Protein AF-A0A364XZV7-F1 (afdb_monomer_lite)

pLDDT: mean 81.77, std 20.75, range [35.5, 98.31]

Radius of gyration: 18.36 Å; chains: 1; bounding box: 67×24×45 Å

Organism: NCBI:txid2059302

Sequence (120 aa):
MEPVFENDKSSSVAVSRYLDQENFTSEKEIFEALIDSKSQGTVIGITSSLLGRTMYLTGVVDLVLGDHSIVVLHAYDTNGYILPETKIPLDSIKAVRSFASKFENPYVSKLNEEQNPLLF

Structure (mmCIF, N/CA/C/O backbone):
data_AF-A0A364XZV7-F1
#
_entry.id   AF-A0A364XZV7-F1
#
loop_
_atom_site.group_PDB
_atom_site.id
_atom_site.type_symbol
_atom_site.label_atom_id
_atom_site.label_alt_id
_atom_site.label_comp_id
_atom_site.label_asym_id
_atom_site.label_entity_id
_atom_site.label_seq_id
_atom_site.pdbx_PDB_ins_code
_atom_site.Cartn_x
_atom_site.Cartn_y
_atom_site.Cartn_z
_atom_site.occupancy
_atom_site.B_iso_or_equiv
_atom_site.auth_seq_id
_atom_site.auth_comp_id
_atom_site.auth_asym_id
_atom_site.auth_atom_id
_atom_site.pdbx_PDB_model_num
ATOM 1 N N . MET A 1 1 ? 49.503 0.869 18.106 1.00 42.53 1 MET A N 1
ATOM 2 C CA . MET A 1 1 ? 48.777 1.744 17.166 1.00 42.53 1 MET A CA 1
ATOM 3 C C . MET A 1 1 ? 47.370 1.182 17.109 1.00 42.53 1 MET A C 1
ATOM 5 O O . MET A 1 1 ? 47.164 0.166 16.462 1.00 42.53 1 MET A O 1
ATOM 9 N N . GLU A 1 2 ? 46.475 1.701 17.946 1.00 35.50 2 GLU A N 1
ATOM 10 C CA . GLU A 1 2 ? 45.083 1.235 18.002 1.00 35.50 2 GLU A CA 1
ATOM 11 C C . GLU A 1 2 ? 44.265 1.926 16.903 1.00 35.50 2 GLU A C 1
ATOM 13 O O . GLU A 1 2 ? 44.534 3.097 16.614 1.00 35.50 2 GLU A O 1
ATOM 18 N N . PRO A 1 3 ? 43.302 1.240 16.263 1.00 37.38 3 PRO A N 1
ATOM 19 C CA . PRO A 1 3 ? 42.451 1.871 15.270 1.00 37.38 3 PRO A CA 1
ATOM 20 C C . PRO A 1 3 ? 41.453 2.811 15.956 1.00 37.38 3 PRO A C 1
ATOM 22 O O . PRO A 1 3 ? 40.698 2.419 16.845 1.00 37.38 3 PRO A O 1
ATOM 25 N N . VAL A 1 4 ? 41.452 4.065 15.511 1.00 40.72 4 VAL A N 1
ATOM 26 C CA . VAL A 1 4 ? 40.431 5.056 15.848 1.00 40.72 4 VAL A CA 1
ATOM 27 C C . VAL A 1 4 ? 39.157 4.666 15.104 1.00 40.72 4 VAL A C 1
ATOM 29 O O . VAL A 1 4 ? 39.116 4.718 13.877 1.00 40.72 4 VAL A O 1
ATOM 32 N N . PHE A 1 5 ? 38.123 4.252 15.836 1.00 43.81 5 PHE A N 1
ATOM 33 C CA . PHE A 1 5 ? 36.780 4.111 15.281 1.00 43.81 5 PHE A CA 1
ATOM 34 C C . PHE A 1 5 ? 36.232 5.510 14.982 1.00 43.81 5 PHE A C 1
ATOM 36 O O . PHE A 1 5 ? 35.883 6.262 15.897 1.00 43.81 5 PHE A O 1
ATOM 43 N N . GLU A 1 6 ? 36.189 5.875 13.700 1.00 43.00 6 GLU A N 1
ATOM 44 C CA . GLU A 1 6 ? 35.448 7.047 13.246 1.00 43.00 6 GLU A CA 1
ATOM 45 C C . GLU A 1 6 ? 33.963 6.840 13.542 1.00 43.00 6 GLU A C 1
ATOM 47 O O . GLU A 1 6 ? 33.329 5.870 13.134 1.00 43.00 6 GLU A O 1
ATOM 52 N N . ASN A 1 7 ? 33.446 7.749 14.361 1.00 41.31 7 ASN A N 1
ATOM 53 C CA . ASN A 1 7 ? 32.139 7.663 14.977 1.00 41.31 7 ASN A CA 1
ATOM 54 C C . ASN A 1 7 ? 31.057 7.990 13.935 1.00 41.31 7 ASN A C 1
ATOM 56 O O . ASN A 1 7 ? 30.993 9.105 13.409 1.00 41.31 7 ASN A O 1
ATOM 60 N N . ASP A 1 8 ? 30.217 6.998 13.663 1.00 47.91 8 ASP A N 1
ATOM 61 C CA . ASP A 1 8 ? 29.233 6.905 12.587 1.00 47.91 8 ASP A CA 1
ATOM 62 C C . ASP A 1 8 ? 28.007 7.812 12.846 1.00 47.91 8 ASP A C 1
ATOM 64 O O . ASP A 1 8 ? 26.894 7.372 13.127 1.00 47.91 8 ASP A O 1
ATOM 68 N N . LYS A 1 9 ? 28.211 9.136 12.824 1.00 42.97 9 LYS A N 1
ATOM 69 C CA . LYS A 1 9 ? 27.143 10.134 13.056 1.00 42.97 9 LYS A CA 1
ATOM 70 C C . LYS A 1 9 ? 26.173 10.281 11.878 1.0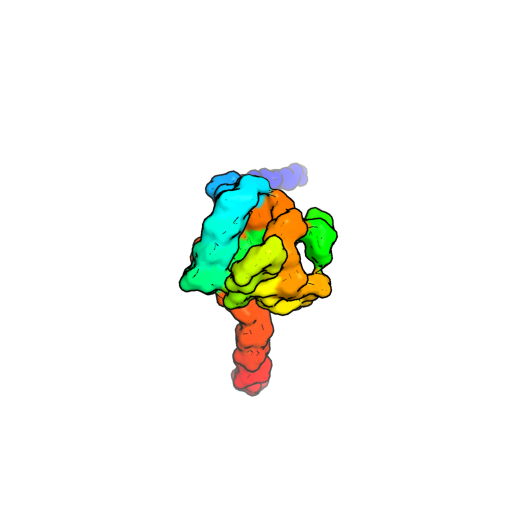0 42.97 9 LYS A C 1
ATOM 72 O O . LYS A 1 9 ? 25.151 10.945 12.019 1.00 42.97 9 LYS A O 1
ATOM 77 N N . SER A 1 10 ? 26.485 9.688 10.725 1.00 47.97 10 SER A N 1
ATOM 78 C CA . SER A 1 10 ? 25.656 9.788 9.519 1.00 47.97 10 SER A CA 1
ATOM 79 C C . SER A 1 10 ? 24.489 8.791 9.538 1.00 47.97 10 SER A C 1
ATOM 81 O O . SER A 1 10 ? 23.381 9.121 9.110 1.00 47.97 10 SER A O 1
ATOM 83 N N . SER A 1 11 ? 24.690 7.595 10.110 1.00 50.78 11 SER A N 1
ATOM 84 C CA . SER A 1 11 ? 23.659 6.548 10.124 1.00 50.78 11 SER A CA 1
ATOM 85 C C . SER A 1 11 ? 22.536 6.830 11.131 1.00 50.78 11 SER A C 1
ATOM 87 O O . SER A 1 11 ? 21.367 6.610 10.820 1.00 50.78 11 SER A O 1
ATOM 89 N N . SER A 1 12 ? 22.842 7.415 12.294 1.00 47.53 12 SER A N 1
ATOM 90 C CA . SER A 1 12 ? 21.834 7.694 13.331 1.00 47.53 12 SER A CA 1
ATOM 91 C C . SER A 1 12 ? 20.829 8.781 12.929 1.00 47.53 12 SER A C 1
ATOM 93 O O . SER A 1 12 ? 19.650 8.686 13.270 1.00 47.53 12 SER A O 1
ATOM 95 N N . VAL A 1 13 ? 21.260 9.777 12.147 1.00 45.59 13 VAL A N 1
ATOM 96 C CA . VAL A 1 13 ? 20.391 10.849 11.630 1.00 45.59 13 VAL A CA 1
ATOM 97 C C . VAL A 1 13 ? 19.490 10.336 10.508 1.00 45.59 13 VAL A C 1
ATOM 99 O O . VAL A 1 13 ? 18.316 10.701 10.447 1.00 45.59 13 VAL A O 1
ATOM 102 N N . ALA A 1 14 ? 20.010 9.463 9.640 1.00 50.75 14 ALA A N 1
ATOM 103 C CA . ALA A 1 14 ? 19.200 8.808 8.619 1.00 50.75 14 ALA A CA 1
ATOM 104 C C . ALA A 1 14 ? 18.120 7.929 9.268 1.00 50.75 14 ALA A C 1
ATOM 106 O O . ALA A 1 14 ? 16.951 8.058 8.920 1.00 50.75 14 ALA A O 1
ATOM 107 N N . VAL A 1 15 ? 18.488 7.118 10.267 1.00 47.53 15 VAL A N 1
ATOM 108 C CA . VAL A 1 15 ? 17.551 6.253 11.005 1.00 47.53 15 VAL A CA 1
ATOM 109 C C . VAL A 1 15 ? 16.488 7.073 11.745 1.00 47.53 15 VAL A C 1
ATOM 111 O O . VAL A 1 15 ? 15.313 6.729 11.670 1.00 47.53 15 VAL A O 1
ATOM 114 N N . SER A 1 16 ? 16.856 8.191 12.382 1.00 47.81 16 SER A N 1
ATOM 115 C CA . SER A 1 16 ? 15.904 9.100 13.045 1.00 47.81 16 SER A CA 1
ATOM 116 C C . SER A 1 16 ? 14.841 9.649 12.086 1.00 47.81 16 SER A C 1
ATOM 118 O O . SER A 1 16 ? 13.663 9.630 12.427 1.00 47.81 16 SER A O 1
ATOM 120 N N . ARG A 1 17 ? 15.211 10.052 10.864 1.00 43.53 17 ARG A N 1
ATOM 121 C CA . ARG A 1 17 ? 14.246 10.573 9.874 1.00 43.53 17 ARG A CA 1
ATOM 122 C C . ARG A 1 17 ? 13.254 9.521 9.364 1.00 43.53 17 ARG A C 1
ATOM 124 O O . ARG A 1 17 ? 12.172 9.884 8.917 1.00 43.53 17 ARG A O 1
ATOM 131 N N . TYR A 1 18 ? 13.598 8.233 9.434 1.00 48.41 18 TYR A N 1
ATOM 132 C CA . TYR A 1 18 ? 12.678 7.132 9.112 1.00 48.41 18 TYR A CA 1
ATOM 133 C C . TYR A 1 18 ? 11.753 6.753 10.277 1.00 48.41 18 TYR A C 1
ATOM 135 O O . TYR A 1 18 ? 10.760 6.054 10.058 1.00 48.41 18 TYR A O 1
ATOM 143 N N . LEU A 1 19 ? 12.080 7.166 11.505 1.00 49.06 19 LEU A N 1
ATOM 144 C CA . LEU A 1 19 ? 11.252 6.933 12.692 1.00 49.06 19 LEU A CA 1
ATOM 145 C C . LEU A 1 19 ? 10.134 7.977 12.833 1.00 49.06 19 LEU A C 1
ATOM 147 O O . LEU A 1 19 ? 9.099 7.649 13.402 1.00 49.06 19 LEU A O 1
ATOM 151 N N . ASP A 1 20 ? 10.305 9.165 12.245 1.00 49.91 20 ASP A N 1
ATOM 152 C CA . ASP A 1 20 ? 9.276 10.218 12.190 1.00 49.91 20 ASP A CA 1
ATOM 153 C C . ASP A 1 20 ? 8.224 9.989 11.084 1.00 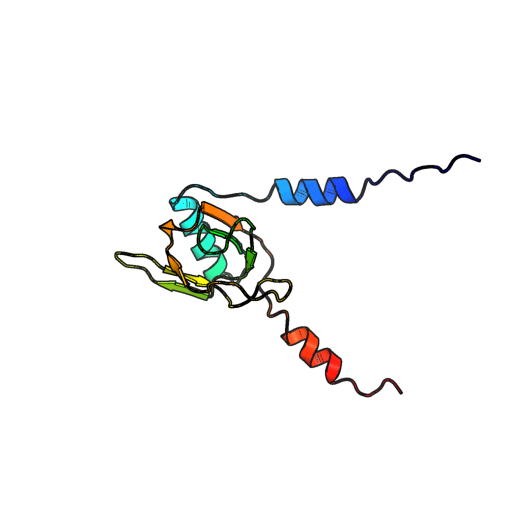49.91 20 ASP A C 1
ATOM 155 O O . ASP A 1 20 ? 7.287 10.771 10.940 1.00 49.91 20 ASP A O 1
ATOM 159 N N . GLN A 1 21 ? 8.364 8.932 10.276 1.00 59.72 21 GLN A N 1
ATOM 160 C CA . GLN A 1 21 ? 7.365 8.575 9.268 1.00 59.72 21 GLN A CA 1
ATOM 161 C C . GLN A 1 21 ? 6.224 7.788 9.911 1.00 59.72 21 GLN A C 1
ATOM 163 O O . GLN A 1 21 ? 6.436 6.698 10.453 1.00 59.72 21 GLN A O 1
ATOM 168 N N . GLU A 1 22 ? 5.017 8.348 9.825 1.00 67.81 22 GLU A N 1
ATOM 169 C CA . GLU A 1 22 ? 3.813 7.802 10.443 1.00 67.81 22 GLU A CA 1
ATOM 170 C C . GLU A 1 22 ? 3.559 6.360 9.976 1.00 67.81 22 GLU A C 1
ATOM 172 O O . GLU A 1 22 ? 3.470 6.052 8.784 1.00 67.81 22 GLU A O 1
ATOM 177 N N . ASN A 1 23 ? 3.513 5.452 10.952 1.00 83.44 23 ASN A N 1
ATOM 178 C CA . ASN A 1 23 ? 3.159 4.057 10.753 1.00 83.44 23 ASN A CA 1
ATOM 179 C C . ASN A 1 23 ? 1.709 3.875 11.198 1.00 83.44 23 ASN A C 1
ATOM 181 O O . ASN A 1 23 ? 1.421 3.852 12.394 1.00 83.44 23 ASN A O 1
ATOM 185 N N . PHE A 1 24 ? 0.813 3.753 10.231 1.00 90.75 24 PHE A N 1
ATOM 186 C CA . PHE A 1 24 ? -0.622 3.687 10.451 1.00 90.75 24 PHE A CA 1
ATOM 187 C C . PHE A 1 24 ? -1.061 2.245 10.669 1.00 90.75 24 PHE A C 1
ATOM 189 O O . PHE A 1 24 ? -0.662 1.342 9.930 1.00 90.75 24 PHE A O 1
ATOM 196 N N . THR A 1 25 ? -1.886 2.027 11.691 1.00 91.38 25 THR A N 1
ATOM 197 C CA . THR A 1 25 ? -2.378 0.687 12.065 1.00 91.38 25 THR A CA 1
ATOM 198 C C . THR A 1 25 ? -3.888 0.633 12.263 1.00 91.38 25 THR A C 1
ATOM 200 O O . THR A 1 25 ? -4.445 -0.460 12.334 1.00 91.38 25 THR A O 1
ATOM 203 N N . SER A 1 26 ? -4.571 1.780 12.327 1.00 94.31 26 SER A N 1
ATOM 204 C CA . SER A 1 26 ? -6.031 1.804 12.326 1.00 94.31 26 SER A CA 1
ATOM 205 C C . SER A 1 26 ? -6.572 1.674 10.900 1.00 94.31 26 SER A C 1
ATOM 207 O O . SER A 1 26 ? -5.979 2.191 9.956 1.00 94.31 26 SER A O 1
ATOM 209 N N . GLU A 1 27 ? -7.720 1.014 10.732 1.00 92.38 27 GLU A N 1
ATOM 210 C CA . GLU A 1 27 ? -8.337 0.811 9.409 1.00 92.38 27 GLU A CA 1
ATOM 211 C C . GLU A 1 27 ? -8.582 2.129 8.667 1.00 92.38 27 GLU A C 1
ATOM 213 O O . GLU A 1 27 ? -8.336 2.224 7.466 1.00 92.38 27 GLU A O 1
ATOM 218 N N . LYS A 1 28 ? -9.026 3.162 9.395 1.00 94.12 28 LYS A N 1
ATOM 219 C CA . LYS A 1 28 ? -9.282 4.490 8.834 1.00 94.12 28 LYS A CA 1
ATOM 220 C C . LYS A 1 28 ? -8.000 5.126 8.295 1.00 94.12 28 LYS A C 1
ATOM 222 O O . LYS A 1 28 ? -7.985 5.556 7.148 1.00 94.12 28 LYS A O 1
ATOM 227 N N . GLU A 1 29 ? -6.939 5.164 9.097 1.00 95.44 29 GLU A N 1
ATOM 228 C CA . GLU A 1 29 ? -5.666 5.761 8.678 1.00 95.44 29 GLU A CA 1
ATOM 229 C C . GLU A 1 29 ? -5.012 4.951 7.554 1.00 95.44 29 GLU A C 1
ATOM 231 O O . GLU A 1 29 ? -4.450 5.525 6.625 1.00 95.44 29 GLU A O 1
ATOM 236 N N . ILE A 1 30 ? -5.122 3.617 7.598 1.00 96.94 30 ILE A N 1
ATOM 237 C CA . ILE A 1 30 ? -4.666 2.742 6.514 1.00 96.94 30 ILE A CA 1
ATOM 238 C C . ILE A 1 30 ? -5.376 3.118 5.213 1.00 96.94 30 ILE A C 1
ATOM 240 O O . ILE A 1 30 ? -4.729 3.304 4.184 1.00 96.94 30 ILE A O 1
ATOM 244 N N . PHE A 1 31 ? -6.700 3.250 5.257 1.00 96.06 31 PHE A N 1
ATOM 245 C CA . PHE A 1 31 ? -7.498 3.602 4.092 1.00 96.06 31 PHE A CA 1
ATOM 246 C C . PHE A 1 31 ? -7.155 4.993 3.541 1.00 96.06 31 PHE A C 1
ATOM 248 O O . PHE A 1 31 ? -6.963 5.138 2.334 1.00 96.06 31 PHE A O 1
ATOM 255 N N . GLU A 1 32 ? -7.023 5.995 4.413 1.00 96.50 32 GLU A N 1
ATOM 256 C CA . GLU A 1 32 ? -6.623 7.359 4.041 1.00 96.50 32 GLU A CA 1
ATOM 257 C C . GLU A 1 32 ? -5.233 7.371 3.382 1.00 96.50 32 GLU A C 1
ATOM 259 O O . GLU A 1 32 ? -5.080 7.884 2.273 1.00 96.50 32 GLU A O 1
ATOM 264 N N . ALA A 1 33 ? -4.247 6.696 3.980 1.00 97.00 33 ALA A N 1
ATOM 265 C CA . ALA A 1 33 ? -2.897 6.586 3.430 1.00 97.00 33 ALA A CA 1
ATOM 266 C C . ALA A 1 33 ? -2.859 5.890 2.055 1.00 97.00 33 ALA A C 1
ATOM 268 O O . ALA A 1 33 ? -2.099 6.290 1.169 1.00 97.00 33 ALA A O 1
ATOM 269 N N . LEU A 1 34 ? -3.687 4.862 1.847 1.00 97.50 34 LEU A N 1
ATOM 270 C CA . LEU A 1 34 ? -3.801 4.170 0.559 1.00 97.50 34 LEU A CA 1
ATOM 271 C C . LEU A 1 34 ? -4.412 5.069 -0.524 1.00 97.50 34 LEU A C 1
ATOM 273 O O . LEU A 1 34 ? -3.934 5.066 -1.662 1.00 97.50 34 LEU A O 1
ATOM 277 N N . ILE A 1 35 ? -5.448 5.843 -0.183 1.00 97.38 35 ILE A N 1
ATOM 278 C CA . ILE A 1 35 ? -6.050 6.828 -1.092 1.00 97.38 35 ILE A CA 1
ATOM 279 C C . ILE A 1 35 ? -5.025 7.891 -1.473 1.00 97.38 35 ILE A C 1
ATOM 281 O O . ILE A 1 35 ? -4.874 8.187 -2.661 1.00 97.38 35 ILE A O 1
ATOM 285 N N . ASP A 1 36 ? -4.307 8.432 -0.492 1.00 96.88 36 ASP A N 1
ATOM 286 C CA . ASP A 1 36 ? -3.306 9.468 -0.722 1.00 96.88 36 ASP A CA 1
ATOM 287 C C . ASP A 1 36 ? -2.178 8.957 -1.617 1.00 96.88 36 ASP A C 1
ATOM 289 O O . ASP A 1 36 ? -1.842 9.604 -2.612 1.00 96.88 36 ASP A O 1
ATOM 293 N N . SER A 1 37 ? -1.653 7.760 -1.335 1.00 97.31 37 SER A N 1
ATOM 294 C CA . SER A 1 37 ? -0.631 7.123 -2.170 1.00 97.31 37 SER A CA 1
ATOM 295 C C . SER A 1 37 ? -1.107 6.928 -3.608 1.00 97.31 37 SER A C 1
ATOM 297 O O . SER A 1 37 ? -0.389 7.305 -4.536 1.00 97.31 37 SER A O 1
ATOM 299 N N . LYS A 1 38 ? -2.334 6.428 -3.816 1.00 97.75 38 LYS A N 1
ATOM 300 C CA . LYS A 1 38 ? -2.922 6.274 -5.156 1.00 97.75 38 LYS A CA 1
ATOM 301 C C . LYS A 1 38 ? -3.062 7.621 -5.863 1.00 97.75 38 LYS A C 1
ATOM 303 O O . LYS A 1 38 ? -2.633 7.772 -7.004 1.00 97.75 38 LYS A O 1
ATOM 308 N N . SER A 1 39 ? -3.676 8.603 -5.202 1.00 97.62 39 SER A N 1
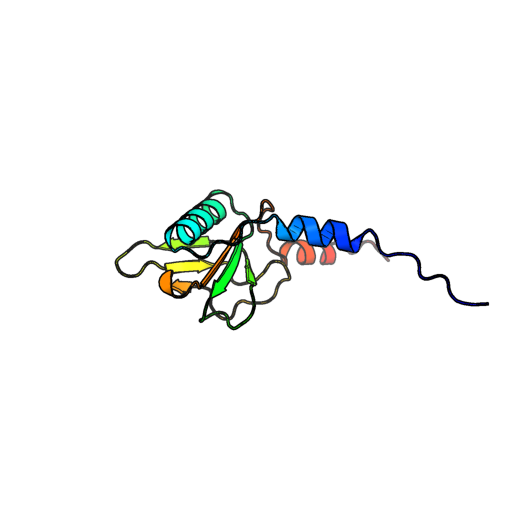ATOM 309 C CA . SER A 1 39 ? -3.967 9.910 -5.798 1.00 97.62 39 SER A CA 1
ATOM 310 C C . SER A 1 39 ? -2.696 10.676 -6.147 1.00 97.62 39 SER A C 1
ATOM 312 O O . SER A 1 39 ? -2.679 11.436 -7.114 1.00 97.62 39 SER A O 1
ATOM 314 N N . GLN A 1 40 ? -1.647 10.518 -5.346 1.00 97.12 40 GLN A N 1
ATOM 315 C CA . GLN A 1 40 ? -0.389 11.220 -5.541 1.00 97.12 40 GLN A CA 1
ATOM 316 C C . GLN A 1 40 ? 0.617 10.396 -6.353 1.00 97.12 40 GLN A C 1
ATOM 318 O O . GLN A 1 40 ? 1.615 10.957 -6.807 1.00 97.12 40 GLN A O 1
ATOM 323 N N . GLY A 1 41 ? 0.395 9.098 -6.559 1.00 96.75 41 GLY A N 1
ATOM 324 C CA . GLY A 1 41 ? 1.376 8.196 -7.164 1.00 96.75 41 GLY A CA 1
ATOM 325 C C . GLY A 1 41 ? 2.663 8.099 -6.338 1.00 96.75 41 GLY A C 1
ATOM 326 O O . GLY A 1 41 ? 3.763 8.135 -6.893 1.00 96.75 41 GLY A O 1
ATOM 327 N N . THR A 1 42 ? 2.546 8.081 -5.008 1.00 97.25 42 THR A N 1
ATOM 328 C CA . THR A 1 42 ? 3.690 8.002 -4.087 1.00 97.25 42 THR A CA 1
ATOM 329 C C . THR A 1 42 ? 3.901 6.594 -3.555 1.00 97.25 42 THR A C 1
ATOM 331 O O . THR A 1 42 ? 3.004 5.751 -3.583 1.00 97.25 42 THR A O 1
ATOM 334 N N . VAL A 1 43 ? 5.116 6.336 -3.074 1.00 97.12 43 VAL A N 1
ATOM 335 C CA . VAL A 1 43 ? 5.477 5.073 -2.433 1.00 97.12 43 VAL A CA 1
ATOM 336 C C . VAL A 1 43 ? 4.688 4.901 -1.134 1.00 97.12 43 VAL A C 1
ATOM 338 O O . VAL A 1 43 ? 4.533 5.831 -0.341 1.00 97.12 43 VAL A O 1
ATOM 341 N N . ILE A 1 44 ? 4.244 3.676 -0.897 1.00 97.19 44 ILE A N 1
ATOM 342 C CA . ILE A 1 44 ? 3.639 3.218 0.341 1.00 97.19 44 ILE A CA 1
ATOM 343 C C . ILE A 1 44 ? 4.336 1.940 0.806 1.00 97.19 44 ILE A C 1
ATOM 345 O O . ILE A 1 44 ? 4.594 1.012 0.037 1.00 97.19 44 ILE A O 1
ATOM 349 N N . GLY A 1 45 ? 4.667 1.901 2.089 1.00 96.75 45 GLY A N 1
ATOM 350 C CA . GLY A 1 45 ? 5.091 0.694 2.775 1.00 96.75 45 GLY A CA 1
ATOM 351 C C . GLY A 1 45 ? 3.864 -0.080 3.215 1.00 96.75 45 GLY A C 1
ATOM 352 O O . GLY A 1 45 ? 3.038 0.476 3.925 1.00 96.75 45 GLY A O 1
ATOM 353 N N . ILE A 1 46 ? 3.731 -1.342 2.816 1.00 96.50 46 ILE A N 1
ATOM 354 C CA . ILE A 1 46 ? 2.580 -2.185 3.159 1.00 96.50 46 ILE A CA 1
ATOM 355 C C . ILE A 1 46 ? 3.054 -3.446 3.861 1.00 96.50 46 ILE A C 1
ATOM 357 O O . ILE A 1 46 ? 3.955 -4.144 3.395 1.00 96.50 46 ILE A O 1
ATOM 361 N N . THR A 1 47 ? 2.401 -3.758 4.979 1.00 95.69 47 THR A N 1
ATOM 362 C CA . THR A 1 47 ? 2.493 -5.058 5.646 1.00 95.69 47 THR A CA 1
ATOM 363 C C . THR A 1 47 ? 1.125 -5.728 5.612 1.00 95.69 47 THR A C 1
ATOM 365 O O . THR A 1 47 ? 0.156 -5.191 6.139 1.00 95.69 47 THR A O 1
ATOM 368 N N . SER A 1 48 ? 1.041 -6.919 5.021 1.00 95.44 48 SER A N 1
ATOM 369 C CA . SER A 1 48 ? -0.187 -7.721 4.940 1.00 95.44 48 SER A CA 1
ATOM 370 C C . SER A 1 48 ? 0.126 -9.182 5.240 1.00 95.44 48 SER A C 1
ATOM 372 O O . SER A 1 48 ? 1.215 -9.666 4.931 1.00 95.44 48 SER A O 1
ATOM 374 N N . SER A 1 49 ? -0.834 -9.905 5.823 1.00 93.06 49 SER A N 1
ATOM 375 C CA . SER A 1 49 ? -0.720 -11.359 6.005 1.00 93.06 49 SER A CA 1
ATOM 376 C C . SER A 1 49 ? -0.513 -12.120 4.691 1.00 93.06 49 SER A C 1
ATOM 378 O O . SER A 1 49 ? 0.074 -13.199 4.729 1.00 93.06 49 SER A O 1
ATOM 380 N N . LEU A 1 50 ? -0.946 -11.560 3.557 1.00 93.44 50 LEU A N 1
ATOM 381 C CA . LEU A 1 50 ? -0.824 -12.173 2.230 1.00 93.44 50 LEU A CA 1
ATOM 382 C C . LEU A 1 50 ? 0.524 -11.900 1.553 1.00 93.44 50 LEU A C 1
ATOM 384 O O . LEU A 1 50 ? 0.944 -12.670 0.698 1.00 93.44 50 LEU A O 1
ATOM 388 N N . LEU A 1 51 ? 1.225 -10.836 1.955 1.00 91.12 51 LEU A N 1
ATOM 389 C CA . LEU A 1 51 ? 2.553 -10.502 1.425 1.00 91.12 51 LEU A CA 1
ATOM 390 C C . LEU A 1 51 ? 3.688 -11.161 2.224 1.00 91.12 51 LEU A C 1
ATOM 392 O O . LEU A 1 51 ? 4.808 -11.271 1.737 1.00 91.12 51 LEU A O 1
ATOM 396 N N . GLY A 1 52 ? 3.407 -11.623 3.445 1.00 87.00 52 GLY A N 1
ATOM 397 C CA . GLY A 1 52 ? 4.370 -12.296 4.314 1.00 87.00 52 GLY A CA 1
ATOM 398 C C . GLY A 1 52 ? 4.679 -11.510 5.588 1.00 87.00 52 GLY A C 1
ATOM 399 O O . GLY A 1 52 ? 3.838 -10.794 6.127 1.00 87.00 52 GLY A O 1
ATOM 400 N N . ARG A 1 53 ? 5.884 -11.706 6.140 1.00 80.81 53 ARG A N 1
ATOM 401 C CA . ARG A 1 53 ? 6.309 -11.081 7.413 1.00 80.81 53 ARG A CA 1
ATOM 402 C C . ARG A 1 53 ? 7.048 -9.754 7.235 1.00 80.81 53 ARG A C 1
ATOM 404 O O . ARG A 1 53 ? 7.357 -9.106 8.230 1.00 80.81 53 ARG A O 1
ATOM 411 N N . THR A 1 54 ? 7.361 -9.379 6.002 1.00 87.62 54 THR A N 1
ATOM 412 C CA . THR A 1 54 ? 8.145 -8.190 5.664 1.00 87.62 54 THR A CA 1
ATOM 413 C C . THR A 1 54 ? 7.254 -7.091 5.104 1.00 87.62 54 THR A C 1
ATOM 415 O O . THR A 1 54 ? 6.203 -7.358 4.522 1.00 87.62 54 THR A O 1
ATOM 418 N N . MET A 1 55 ? 7.696 -5.847 5.273 1.00 93.12 55 MET A N 1
ATOM 419 C CA . MET A 1 55 ? 7.088 -4.695 4.620 1.00 93.12 55 MET A CA 1
ATOM 420 C C . MET A 1 55 ? 7.601 -4.593 3.182 1.00 93.12 55 MET A C 1
ATOM 422 O O . MET A 1 55 ? 8.805 -4.697 2.955 1.00 93.12 55 MET A O 1
ATOM 426 N N . TYR A 1 56 ? 6.697 -4.348 2.237 1.00 95.25 56 TYR A N 1
ATOM 427 C CA . TYR A 1 56 ? 7.034 -4.036 0.847 1.00 95.25 56 TYR A CA 1
ATOM 428 C C . TYR A 1 56 ? 6.850 -2.544 0.593 1.00 95.25 56 TYR A C 1
ATOM 430 O O . TYR A 1 56 ? 5.838 -1.982 1.004 1.00 95.25 56 TYR A O 1
ATOM 438 N N . LEU A 1 57 ? 7.806 -1.915 -0.092 1.00 96.19 57 LEU A N 1
ATOM 439 C CA . LEU A 1 57 ? 7.716 -0.521 -0.530 1.00 96.19 57 LEU A CA 1
ATOM 440 C C . LEU A 1 57 ? 7.247 -0.495 -1.984 1.00 96.19 57 LEU A C 1
ATOM 442 O O . LEU A 1 57 ? 8.024 -0.779 -2.888 1.00 96.19 57 LEU A O 1
ATOM 446 N N . THR A 1 58 ? 5.978 -0.199 -2.226 1.00 97.38 58 THR A N 1
ATOM 447 C CA . THR A 1 58 ? 5.380 -0.240 -3.570 1.00 97.38 58 THR A CA 1
ATOM 448 C C . THR A 1 58 ? 4.483 0.975 -3.802 1.00 97.38 58 THR A C 1
ATOM 450 O O . THR A 1 58 ? 4.477 1.892 -2.991 1.00 97.38 58 THR A O 1
ATOM 453 N N . GLY A 1 59 ? 3.758 1.032 -4.914 1.00 97.31 59 GLY A N 1
ATOM 454 C CA . GLY A 1 59 ? 2.732 2.044 -5.161 1.00 97.31 59 GLY A CA 1
ATOM 455 C C . GLY A 1 59 ? 1.345 1.412 -5.249 1.00 97.31 59 GLY A C 1
ATOM 456 O O . GLY A 1 59 ? 1.205 0.242 -5.620 1.00 97.31 59 GLY A O 1
ATOM 457 N N . VAL A 1 60 ? 0.317 2.201 -4.941 1.00 98.19 60 VAL A N 1
ATOM 458 C CA . VAL A 1 60 ? -1.080 1.798 -5.132 1.00 98.19 60 VAL A CA 1
ATOM 459 C C . VAL A 1 60 ? -1.525 2.151 -6.547 1.00 98.19 60 VAL A C 1
ATOM 461 O O . VAL A 1 60 ? -1.498 3.312 -6.945 1.00 98.19 60 VAL A O 1
ATOM 464 N N . VAL A 1 61 ? -1.962 1.143 -7.296 1.00 98.00 61 VAL A N 1
ATOM 465 C CA . VAL A 1 61 ? -2.514 1.295 -8.647 1.00 98.00 61 VAL A CA 1
ATOM 466 C C . VAL A 1 61 ? -3.994 1.652 -8.569 1.00 98.00 61 VAL A C 1
ATOM 468 O O . VAL A 1 61 ? -4.456 2.572 -9.243 1.00 98.00 61 VAL A O 1
ATOM 471 N N . ASP A 1 62 ? -4.752 0.926 -7.745 1.00 98.06 62 ASP A N 1
ATOM 472 C CA . ASP A 1 62 ? -6.196 1.113 -7.637 1.00 98.06 62 ASP A CA 1
ATOM 473 C C . ASP A 1 62 ? -6.744 0.710 -6.259 1.00 98.06 62 ASP A C 1
ATOM 475 O O . ASP A 1 62 ? -6.129 -0.065 -5.526 1.00 98.06 62 ASP A O 1
ATOM 479 N N . LEU A 1 63 ? -7.925 1.230 -5.924 1.00 97.12 63 LEU A N 1
ATOM 480 C CA . LEU A 1 63 ? -8.740 0.789 -4.793 1.00 97.12 63 LEU A CA 1
ATOM 481 C C . LEU A 1 63 ? -10.143 0.487 -5.315 1.00 97.12 63 LEU A C 1
ATOM 483 O O . LEU A 1 63 ? -10.853 1.394 -5.753 1.00 97.12 63 LEU A O 1
ATOM 487 N N . VAL A 1 64 ? -10.541 -0.779 -5.240 1.00 96.69 64 VAL A N 1
ATOM 488 C CA . VAL A 1 64 ? -11.875 -1.235 -5.632 1.00 96.69 64 VAL A CA 1
ATOM 489 C C . VAL A 1 64 ? -12.736 -1.294 -4.378 1.00 96.69 64 VAL A C 1
ATOM 491 O O . VAL A 1 64 ? -12.513 -2.141 -3.514 1.00 96.69 64 VAL A O 1
ATOM 494 N N . LEU A 1 65 ? -13.698 -0.377 -4.269 1.00 94.38 65 LEU A N 1
ATOM 495 C CA . LEU A 1 65 ? -14.590 -0.272 -3.114 1.00 94.38 65 LEU A CA 1
ATOM 496 C C . LEU A 1 65 ? -15.850 -1.118 -3.323 1.00 94.38 65 LEU A C 1
ATOM 498 O O . LEU A 1 65 ? -16.470 -1.074 -4.385 1.00 94.38 65 LEU A O 1
ATOM 502 N N . GLY A 1 66 ? -16.233 -1.864 -2.293 1.00 90.88 66 GLY A N 1
ATOM 503 C CA . GLY A 1 66 ? -17.418 -2.718 -2.260 1.00 90.88 66 GLY A CA 1
ATOM 504 C C . GLY A 1 66 ? -17.513 -3.444 -0.919 1.00 90.88 66 GLY A C 1
ATOM 505 O O . GLY A 1 66 ? -16.764 -3.117 0.005 1.00 90.88 66 GLY A O 1
ATOM 506 N N . ASP A 1 67 ? -18.381 -4.455 -0.834 1.00 88.69 67 ASP A N 1
ATOM 507 C CA . ASP A 1 67 ? -18.555 -5.277 0.379 1.00 88.69 67 ASP A CA 1
ATOM 508 C C . ASP A 1 67 ? -17.227 -5.880 0.869 1.00 88.69 67 ASP A C 1
ATOM 510 O O . ASP A 1 67 ? -16.980 -5.992 2.067 1.00 88.69 67 ASP A O 1
ATOM 514 N N . HIS A 1 68 ? -16.335 -6.194 -0.074 1.00 90.56 68 HIS A N 1
ATOM 515 C CA . HIS A 1 68 ? -14.950 -6.564 0.183 1.00 90.56 68 HIS A CA 1
ATOM 516 C C . HIS A 1 68 ? -14.035 -5.621 -0.589 1.00 90.56 68 HIS A C 1
ATOM 518 O O . HIS A 1 68 ? -13.790 -5.810 -1.781 1.00 90.56 68 HIS A O 1
ATOM 524 N N . SER A 1 69 ? -13.560 -4.576 0.087 1.00 95.44 69 SER A N 1
ATOM 525 C CA . SER A 1 69 ? -12.662 -3.599 -0.526 1.00 95.44 69 SER A CA 1
ATOM 526 C C . SER A 1 69 ? -11.298 -4.228 -0.828 1.00 95.44 69 SER A C 1
ATOM 528 O O . SER A 1 69 ? -10.691 -4.858 0.040 1.00 95.44 69 SER A O 1
ATOM 530 N N . ILE A 1 70 ? -10.813 -4.050 -2.059 1.00 97.69 70 ILE A N 1
ATOM 531 C CA . ILE A 1 70 ? -9.545 -4.608 -2.550 1.00 97.69 70 ILE A CA 1
ATOM 532 C C . ILE A 1 70 ? -8.579 -3.475 -2.894 1.00 97.69 70 ILE A C 1
ATOM 534 O O . ILE A 1 70 ? -8.935 -2.527 -3.595 1.00 97.69 70 ILE A O 1
ATOM 538 N N . VAL A 1 71 ? -7.332 -3.621 -2.458 1.00 98.06 71 VAL A N 1
ATOM 539 C CA . VAL A 1 71 ? -6.209 -2.758 -2.826 1.00 98.06 71 VAL A CA 1
ATOM 540 C C . VAL A 1 71 ? -5.421 -3.432 -3.942 1.00 98.06 71 VAL A C 1
ATOM 542 O O . VAL A 1 71 ? -5.025 -4.593 -3.819 1.00 98.06 71 VAL A O 1
ATOM 545 N N . VAL A 1 72 ? -5.187 -2.704 -5.033 1.00 98.31 72 VAL A N 1
ATOM 546 C CA . VAL A 1 72 ? -4.368 -3.153 -6.162 1.00 98.31 72 VAL A CA 1
ATOM 547 C C . VAL A 1 72 ? -3.024 -2.434 -6.113 1.00 98.31 72 VAL A C 1
ATOM 549 O O . VAL A 1 72 ? -2.964 -1.209 -6.188 1.00 98.31 72 VAL A O 1
ATOM 552 N N . LEU A 1 73 ? -1.947 -3.200 -5.995 1.00 98.25 73 LEU A N 1
ATOM 553 C CA . LEU A 1 73 ? -0.568 -2.737 -5.891 1.00 98.25 73 LEU A CA 1
ATOM 554 C C . LEU A 1 73 ? 0.166 -2.901 -7.219 1.00 98.25 73 LEU A C 1
ATOM 556 O O . LEU A 1 73 ? -0.214 -3.716 -8.066 1.00 98.25 73 LEU A O 1
ATOM 560 N N . HIS A 1 74 ? 1.260 -2.162 -7.389 1.00 97.62 74 HIS A N 1
ATOM 561 C CA . HIS A 1 74 ? 2.212 -2.481 -8.445 1.00 97.62 74 HIS A CA 1
ATOM 562 C C . HIS A 1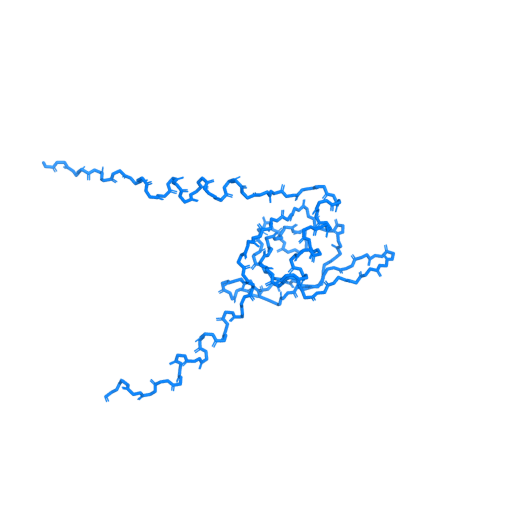 74 ? 2.803 -3.882 -8.230 1.00 97.62 74 HIS A C 1
ATOM 564 O O . HIS A 1 74 ? 2.962 -4.355 -7.107 1.00 97.62 74 HIS A O 1
ATOM 570 N N . ALA A 1 75 ? 3.158 -4.551 -9.330 1.00 96.19 75 ALA A N 1
ATOM 571 C CA . ALA A 1 75 ? 3.669 -5.924 -9.302 1.00 96.19 75 ALA A CA 1
ATOM 572 C C . ALA A 1 75 ? 5.061 -6.069 -8.669 1.00 96.19 75 ALA A C 1
ATOM 574 O O . ALA A 1 75 ? 5.521 -7.186 -8.448 1.00 96.19 75 ALA A O 1
ATOM 575 N N . TYR A 1 76 ? 5.734 -4.954 -8.401 1.00 94.94 76 TYR A N 1
ATOM 576 C CA . TYR A 1 76 ? 7.086 -4.909 -7.875 1.00 94.94 76 TYR A CA 1
ATOM 577 C C . TYR A 1 76 ? 7.233 -3.803 -6.826 1.00 94.94 76 TYR A C 1
ATOM 579 O O . TYR A 1 76 ? 6.437 -2.858 -6.763 1.00 94.94 76 TYR A O 1
ATOM 587 N N . ASP A 1 77 ? 8.253 -3.941 -5.990 1.00 94.81 77 ASP A N 1
ATOM 588 C CA . ASP A 1 77 ? 8.659 -2.943 -5.009 1.00 94.81 77 ASP A CA 1
ATOM 589 C C . ASP A 1 77 ? 9.661 -1.937 -5.617 1.00 94.81 77 ASP A C 1
ATOM 591 O O . ASP A 1 77 ? 10.084 -2.066 -6.769 1.00 94.81 77 ASP A O 1
ATOM 595 N N . THR A 1 78 ? 10.071 -0.931 -4.846 1.00 93.81 78 THR A N 1
ATOM 596 C CA . THR A 1 78 ? 11.042 0.090 -5.278 1.00 93.81 78 THR A CA 1
ATOM 597 C C . THR A 1 78 ? 12.429 -0.467 -5.614 1.00 93.81 78 THR A C 1
ATOM 599 O O . THR A 1 78 ? 13.212 0.211 -6.271 1.00 93.81 78 THR A O 1
ATOM 602 N N . ASN A 1 79 ? 12.754 -1.686 -5.177 1.00 91.19 79 ASN A N 1
ATOM 603 C CA . ASN A 1 79 ? 14.021 -2.359 -5.471 1.00 91.19 79 ASN A CA 1
ATOM 604 C C . ASN A 1 79 ? 13.913 -3.303 -6.684 1.00 91.19 79 ASN A C 1
ATOM 606 O O . ASN A 1 79 ? 14.918 -3.870 -7.118 1.00 91.19 79 ASN A O 1
ATOM 610 N N . GLY A 1 80 ? 12.711 -3.482 -7.239 1.00 91.69 80 GLY A N 1
ATOM 611 C CA . GLY A 1 80 ? 12.440 -4.414 -8.329 1.00 91.69 80 GLY A CA 1
ATOM 612 C C . GLY A 1 80 ? 12.218 -5.859 -7.877 1.00 91.69 80 GLY A C 1
ATOM 613 O O . GLY A 1 80 ? 12.345 -6.768 -8.698 1.00 91.69 80 GLY A O 1
ATOM 614 N N . TYR A 1 81 ? 11.895 -6.102 -6.604 1.00 92.31 81 TYR A N 1
ATOM 615 C CA . TYR A 1 81 ? 11.395 -7.401 -6.157 1.00 92.31 81 TYR A CA 1
ATOM 616 C C . TYR A 1 81 ? 9.925 -7.552 -6.522 1.00 92.31 81 TYR A C 1
ATOM 618 O O . TYR A 1 81 ? 9.125 -6.656 -6.267 1.00 92.31 81 TYR A O 1
ATOM 626 N N . ILE A 1 82 ? 9.562 -8.705 -7.081 1.00 94.00 82 ILE A N 1
ATOM 627 C CA . ILE A 1 82 ? 8.177 -9.023 -7.439 1.00 94.00 82 ILE A CA 1
ATOM 628 C C . ILE A 1 82 ? 7.375 -9.306 -6.165 1.00 94.00 82 ILE A C 1
ATOM 630 O O . ILE A 1 82 ? 7.813 -10.076 -5.305 1.00 94.00 82 ILE A O 1
ATOM 634 N N . LEU A 1 83 ? 6.199 -8.691 -6.050 1.00 94.31 83 LEU A N 1
ATOM 635 C CA . LEU A 1 83 ? 5.287 -8.946 -4.941 1.00 94.31 83 LEU A CA 1
ATOM 636 C C . LEU A 1 83 ? 4.633 -10.328 -5.111 1.00 94.31 83 LEU A C 1
ATOM 638 O O . LEU A 1 83 ? 4.208 -10.657 -6.220 1.00 94.31 83 LEU A O 1
ATOM 642 N N . PRO A 1 84 ? 4.492 -11.121 -4.030 1.00 93.62 84 PRO A N 1
ATOM 643 C CA . PRO A 1 84 ? 3.791 -12.404 -4.087 1.00 93.62 84 PRO A CA 1
ATOM 644 C C . PRO A 1 84 ? 2.337 -12.265 -4.543 1.00 93.62 84 PRO A C 1
ATOM 646 O O . PRO A 1 84 ? 1.836 -13.121 -5.263 1.00 93.62 84 PRO A O 1
ATOM 649 N N . GLU A 1 85 ? 1.686 -11.173 -4.135 1.00 95.69 85 GLU A N 1
ATOM 650 C CA . GLU A 1 85 ? 0.313 -10.843 -4.495 1.00 95.69 85 GLU A CA 1
ATOM 651 C C . GLU A 1 85 ? 0.176 -9.354 -4.798 1.00 95.69 85 GLU A C 1
ATOM 653 O O . GLU A 1 85 ? 0.754 -8.504 -4.123 1.00 95.69 85 GLU A O 1
ATOM 658 N N . THR A 1 86 ? -0.620 -9.034 -5.815 1.00 96.81 86 THR A N 1
ATOM 659 C CA . THR A 1 86 ? -0.845 -7.645 -6.260 1.00 96.81 86 THR A CA 1
ATOM 660 C C . THR A 1 86 ? -2.232 -7.133 -5.924 1.00 96.81 86 THR A C 1
ATOM 662 O O . THR A 1 86 ? -2.468 -5.931 -5.957 1.00 96.81 86 THR A O 1
ATOM 665 N N . LYS A 1 87 ? -3.161 -8.029 -5.592 1.00 97.56 87 LYS A N 1
ATOM 666 C CA . LYS A 1 87 ? -4.525 -7.693 -5.194 1.00 97.56 87 LYS A CA 1
ATOM 667 C C . LYS A 1 87 ? -4.744 -8.248 -3.805 1.00 97.56 87 LYS A C 1
ATOM 669 O O . LYS A 1 87 ? -4.820 -9.461 -3.638 1.00 97.56 87 LYS A O 1
ATOM 674 N N . ILE A 1 88 ? -4.830 -7.366 -2.823 1.00 97.19 88 ILE A N 1
ATOM 675 C CA . ILE A 1 88 ? -4.990 -7.766 -1.429 1.00 97.19 88 ILE A CA 1
ATOM 676 C C . ILE A 1 88 ? -6.265 -7.148 -0.850 1.00 97.19 88 ILE A C 1
ATOM 678 O O . ILE A 1 88 ? -6.540 -5.971 -1.093 1.00 97.19 88 ILE A O 1
ATOM 682 N N . PRO A 1 89 ? -7.067 -7.915 -0.096 1.00 97.12 89 PRO A N 1
ATOM 683 C CA . PRO A 1 89 ? -8.166 -7.369 0.687 1.00 97.12 89 PRO A CA 1
ATOM 684 C C . PRO A 1 89 ? -7.676 -6.311 1.677 1.00 97.12 89 PRO A C 1
ATOM 686 O O . PRO A 1 89 ? -6.611 -6.477 2.281 1.00 97.12 89 PRO A O 1
ATOM 689 N N . LEU A 1 90 ? -8.443 -5.233 1.848 1.00 96.44 90 LEU A N 1
ATOM 690 C CA . LEU A 1 90 ? -8.101 -4.140 2.764 1.00 96.44 90 LEU A CA 1
ATOM 691 C C . LEU A 1 90 ? -7.936 -4.639 4.210 1.00 96.44 90 LEU A C 1
ATOM 693 O O . LEU A 1 90 ? -6.995 -4.243 4.889 1.00 96.44 90 LEU A O 1
ATOM 697 N N . ASP A 1 91 ? -8.786 -5.569 4.643 1.00 95.56 91 ASP A N 1
ATOM 698 C CA . ASP A 1 91 ? -8.758 -6.197 5.973 1.00 95.56 91 ASP A CA 1
ATOM 699 C C . ASP A 1 91 ? -7.526 -7.095 6.212 1.00 95.56 91 ASP A C 1
ATOM 701 O O . ASP A 1 91 ? -7.174 -7.397 7.353 1.00 95.56 91 ASP A O 1
ATOM 705 N N . SER A 1 92 ? -6.821 -7.502 5.151 1.00 96.00 92 SER A N 1
ATOM 706 C CA . SER A 1 92 ? -5.561 -8.247 5.262 1.00 96.00 92 SER A CA 1
ATOM 707 C C . SER A 1 92 ? -4.358 -7.353 5.591 1.00 96.00 92 SER A C 1
ATOM 709 O O . SER A 1 92 ? -3.293 -7.861 5.971 1.00 96.00 92 SER A O 1
ATOM 711 N N . ILE A 1 93 ? -4.498 -6.034 5.416 1.00 96.75 93 ILE A N 1
ATOM 712 C CA . ILE A 1 93 ? -3.438 -5.050 5.628 1.00 96.75 93 ILE A CA 1
ATOM 713 C C . ILE A 1 93 ? -3.344 -4.743 7.119 1.00 96.75 93 ILE A C 1
ATOM 715 O O . ILE A 1 93 ? -4.284 -4.272 7.745 1.00 96.75 93 ILE A O 1
ATOM 719 N N . LYS A 1 94 ? -2.174 -5.013 7.692 1.00 95.94 94 LYS A N 1
ATOM 720 C CA . LYS A 1 94 ? -1.909 -4.856 9.127 1.00 95.94 94 LYS A CA 1
ATOM 721 C C . LYS A 1 94 ? -1.371 -3.478 9.478 1.00 95.94 94 LYS A C 1
ATOM 723 O O . LYS A 1 94 ? -1.585 -2.998 10.585 1.00 95.94 94 LYS A O 1
ATOM 728 N N . ALA A 1 95 ? -0.586 -2.904 8.574 1.00 96.00 95 ALA A N 1
ATOM 729 C CA . ALA A 1 95 ? 0.017 -1.597 8.752 1.00 96.00 95 ALA A CA 1
ATOM 730 C C . ALA A 1 95 ? 0.413 -1.020 7.399 1.00 96.00 95 ALA A C 1
ATOM 732 O O . ALA A 1 95 ? 0.809 -1.769 6.493 1.00 96.00 95 ALA A O 1
ATOM 733 N N . VAL A 1 96 ? 0.373 0.306 7.304 1.00 96.50 96 VAL A N 1
ATOM 734 C CA . VAL A 1 96 ? 0.944 1.037 6.175 1.00 96.50 96 VAL A CA 1
ATOM 735 C C . VAL A 1 96 ? 1.818 2.192 6.639 1.00 96.50 96 VAL A C 1
ATOM 737 O O . VAL A 1 96 ? 1.655 2.718 7.738 1.00 96.50 96 VAL A O 1
ATOM 740 N N . ARG A 1 97 ? 2.752 2.594 5.783 1.00 95.25 97 ARG A N 1
ATOM 741 C CA . ARG A 1 97 ? 3.614 3.755 5.985 1.00 95.25 97 ARG A CA 1
ATOM 742 C C . ARG A 1 97 ? 3.638 4.595 4.721 1.00 95.25 97 ARG A C 1
ATOM 744 O O . ARG A 1 97 ? 4.014 4.093 3.665 1.00 95.25 97 ARG A O 1
ATOM 751 N N . SER A 1 98 ? 3.282 5.865 4.834 1.00 93.69 98 SER A N 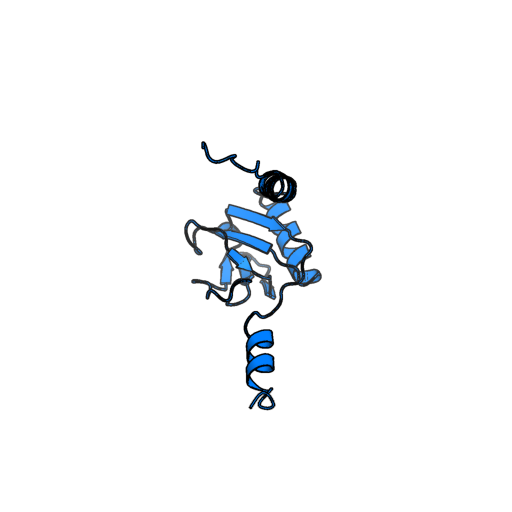1
ATOM 752 C CA . SER A 1 98 ? 3.300 6.786 3.697 1.00 93.69 98 SER A CA 1
ATOM 753 C C . SER A 1 98 ? 4.696 7.360 3.472 1.00 93.69 98 SER A C 1
ATOM 755 O O . SER A 1 98 ? 5.414 7.680 4.420 1.00 93.69 98 SER A O 1
ATOM 757 N N . PHE A 1 99 ? 5.070 7.534 2.207 1.00 93.62 99 PHE A N 1
ATOM 758 C CA . PHE A 1 99 ? 6.303 8.205 1.808 1.00 93.62 99 PHE A CA 1
ATOM 759 C C . PHE A 1 99 ? 5.981 9.355 0.850 1.00 93.62 99 PHE A C 1
ATOM 761 O O . PHE A 1 99 ? 5.036 9.292 0.069 1.00 93.62 99 PHE A O 1
ATOM 768 N N . ALA A 1 100 ? 6.796 10.411 0.884 1.00 90.94 100 ALA A N 1
ATOM 769 C CA . ALA A 1 100 ? 6.637 11.559 -0.014 1.00 90.94 100 ALA A CA 1
ATOM 770 C C . ALA A 1 100 ? 7.198 11.307 -1.430 1.00 90.94 100 ALA A C 1
ATOM 772 O O . ALA A 1 100 ? 6.890 12.046 -2.365 1.00 90.94 100 ALA A O 1
ATOM 773 N N . SER A 1 101 ? 8.048 10.290 -1.599 1.00 92.94 101 SER A N 1
ATOM 774 C CA . SER A 1 101 ? 8.682 9.961 -2.878 1.00 92.94 101 SER A CA 1
ATOM 775 C C . SER A 1 101 ? 7.677 9.388 -3.874 1.00 92.94 101 SER A C 1
ATOM 777 O O . SER A 1 101 ? 6.816 8.591 -3.499 1.00 92.94 101 SER A O 1
ATOM 779 N N . LYS A 1 102 ? 7.815 9.744 -5.156 1.00 95.69 102 LYS A N 1
ATOM 780 C CA . LYS A 1 102 ? 7.042 9.121 -6.238 1.00 95.69 102 LYS A CA 1
ATOM 781 C C . LYS A 1 102 ? 7.408 7.649 -6.375 1.00 95.69 102 LYS A C 1
ATOM 783 O O . LYS A 1 102 ? 8.563 7.276 -6.178 1.00 95.69 102 LYS A O 1
ATOM 788 N N . PHE A 1 103 ? 6.418 6.825 -6.697 1.00 95.00 103 PHE A N 1
ATOM 789 C CA . PHE A 1 103 ? 6.691 5.454 -7.094 1.00 95.00 103 PHE A CA 1
ATOM 790 C C . PHE A 1 103 ? 7.162 5.444 -8.550 1.00 95.00 103 PHE A C 1
ATOM 792 O O . PHE A 1 103 ? 6.463 5.923 -9.442 1.00 95.00 103 PHE A O 1
ATOM 799 N N . GLU A 1 104 ? 8.349 4.896 -8.784 1.00 92.94 104 GLU A N 1
ATOM 800 C CA . GLU A 1 104 ? 8.950 4.785 -10.110 1.00 92.94 104 GLU A CA 1
ATOM 801 C C . GLU A 1 104 ? 9.147 3.317 -10.477 1.00 92.94 104 GLU A C 1
ATOM 803 O O . GLU A 1 104 ? 9.382 2.465 -9.620 1.00 92.94 104 GLU A O 1
ATOM 808 N N . ASN A 1 105 ? 9.048 3.010 -11.770 1.00 89.38 105 ASN A N 1
ATOM 809 C CA . ASN A 1 105 ? 9.321 1.668 -12.260 1.00 89.38 105 ASN A CA 1
ATOM 810 C C . ASN A 1 105 ? 10.845 1.416 -12.255 1.00 89.38 105 ASN A C 1
ATOM 812 O O . ASN A 1 105 ? 11.543 2.000 -13.089 1.00 89.38 105 ASN A O 1
ATOM 816 N N . PRO A 1 106 ? 11.365 0.511 -11.400 1.00 88.06 106 PRO A N 1
ATOM 817 C CA . PRO A 1 106 ? 12.800 0.267 -11.258 1.00 88.06 106 PRO A CA 1
ATOM 818 C C . PRO A 1 106 ? 13.422 -0.419 -12.486 1.00 88.06 106 PRO A C 1
ATOM 820 O O . PRO A 1 106 ? 14.641 -0.559 -12.569 1.00 88.06 106 PRO A O 1
ATOM 823 N N . TYR A 1 107 ? 12.607 -0.864 -13.446 1.00 84.81 107 TYR A N 1
ATOM 824 C CA . TYR A 1 107 ? 13.072 -1.441 -14.705 1.00 84.81 107 TYR A CA 1
ATOM 825 C C . TYR A 1 107 ? 13.216 -0.399 -15.824 1.00 84.81 107 TYR A C 1
ATOM 827 O O . TYR A 1 107 ? 13.928 -0.657 -16.78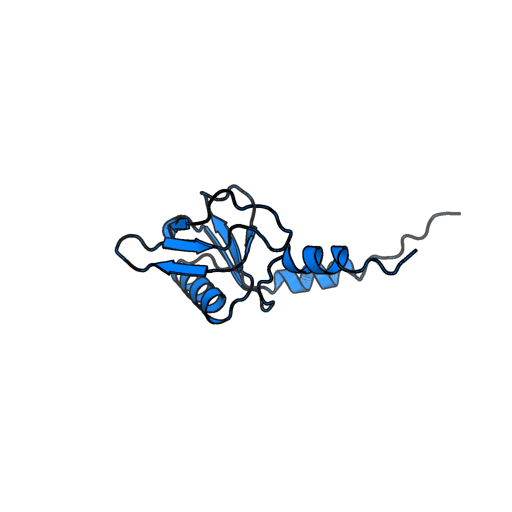8 1.00 84.81 107 TYR A O 1
ATOM 835 N N . VAL A 1 108 ? 12.594 0.783 -15.714 1.00 80.31 108 VAL A N 1
ATOM 836 C CA . VAL A 1 108 ? 12.678 1.821 -16.763 1.00 80.31 108 VAL A CA 1
ATOM 837 C C . VAL A 1 108 ? 14.077 2.432 -16.829 1.00 80.31 108 VAL A C 1
ATOM 839 O O . VAL A 1 108 ? 14.609 2.629 -17.918 1.00 80.31 108 VAL A O 1
ATOM 842 N N . SER A 1 109 ? 14.710 2.674 -15.683 1.00 64.38 109 SER A N 1
ATOM 843 C CA . SER A 1 109 ? 16.085 3.182 -15.608 1.00 64.38 109 SER A CA 1
ATOM 844 C C . SER A 1 109 ? 17.096 2.209 -16.224 1.00 64.38 109 SER A C 1
ATOM 846 O O . SER A 1 109 ? 17.980 2.640 -16.960 1.00 64.38 109 SER A O 1
ATOM 848 N N . LYS A 1 110 ? 16.910 0.897 -16.028 1.00 61.47 110 LYS A N 1
ATOM 849 C CA . LYS A 1 110 ? 17.793 -0.144 -16.589 1.00 61.47 110 LYS A CA 1
ATOM 850 C C . LYS A 1 110 ? 17.721 -0.240 -18.115 1.00 61.47 110 LYS A C 1
ATOM 852 O O . LYS A 1 110 ? 18.737 -0.465 -18.761 1.00 61.47 110 LYS A O 1
ATOM 857 N N . LEU A 1 111 ? 16.542 -0.018 -18.701 1.00 62.00 111 LEU A N 1
ATOM 858 C CA . LEU A 1 111 ? 16.366 -0.042 -20.159 1.00 62.00 111 LEU A CA 1
ATOM 859 C C . LEU A 1 111 ? 17.083 1.121 -20.865 1.00 62.00 111 LEU A C 1
ATOM 861 O O . LEU A 1 111 ? 17.483 0.978 -22.017 1.00 62.00 111 LEU A O 1
ATOM 865 N N . ASN A 1 112 ? 17.264 2.256 -20.185 1.00 59.03 112 ASN A N 1
ATOM 866 C CA . ASN A 1 112 ? 17.952 3.417 -20.752 1.00 59.03 112 ASN A CA 1
ATOM 867 C C . ASN A 1 112 ? 19.485 3.290 -20.687 1.00 59.03 112 ASN A C 1
ATOM 869 O O . ASN A 1 112 ? 20.175 3.844 -21.540 1.00 59.03 112 ASN A O 1
ATOM 873 N N . GLU A 1 113 ? 20.026 2.558 -19.708 1.00 57.94 113 GLU A N 1
ATOM 874 C CA . GLU A 1 113 ? 21.474 2.334 -19.573 1.00 57.94 113 GLU A CA 1
ATOM 875 C C . GLU A 1 113 ? 22.019 1.375 -20.643 1.00 57.94 113 GLU A C 1
ATOM 877 O O . GLU A 1 113 ? 23.097 1.608 -21.189 1.00 57.94 113 GLU A O 1
ATOM 882 N N . GLU A 1 114 ? 21.252 0.349 -21.023 1.00 54.44 114 GLU A N 1
ATOM 883 C CA . GLU A 1 114 ? 21.643 -0.597 -22.083 1.00 54.44 114 GLU A CA 1
ATOM 884 C C . GLU A 1 114 ? 21.631 0.018 -23.497 1.00 54.44 114 GLU A C 1
ATOM 886 O O . GLU A 1 114 ? 22.202 -0.551 -24.427 1.00 54.44 114 GLU A O 1
ATOM 891 N N . GLN A 1 115 ? 21.029 1.198 -23.682 1.00 53.53 115 GLN A N 1
ATOM 892 C CA . GLN A 1 115 ? 20.954 1.889 -24.976 1.00 53.53 115 GLN A CA 1
ATOM 893 C C . GLN A 1 115 ? 22.085 2.895 -25.232 1.00 53.53 115 GLN A C 1
ATOM 895 O O . GLN A 1 115 ? 22.015 3.640 -26.211 1.00 53.53 115 GLN A O 1
ATOM 900 N N . ASN A 1 116 ? 23.149 2.915 -24.420 1.00 48.75 116 ASN A N 1
ATOM 901 C CA . ASN A 1 116 ? 24.308 3.781 -24.656 1.00 48.75 116 ASN A CA 1
ATOM 902 C C . ASN A 1 116 ? 25.552 2.989 -25.127 1.00 48.75 116 ASN A C 1
ATOM 904 O O . ASN A 1 116 ? 26.468 2.749 -24.342 1.00 48.75 116 ASN A O 1
ATOM 908 N N . PRO A 1 117 ? 25.629 2.579 -26.412 1.00 49.78 117 PRO A N 1
ATOM 909 C CA . PRO A 1 117 ? 26.744 1.796 -26.952 1.00 49.78 117 PRO A CA 1
ATOM 910 C C . PRO A 1 117 ? 28.022 2.615 -27.238 1.00 49.78 117 PRO A C 1
ATOM 912 O O . PRO A 1 117 ? 28.903 2.124 -27.937 1.00 49.78 117 PRO A O 1
ATOM 915 N N . LEU A 1 118 ? 28.157 3.852 -26.740 1.00 53.28 118 LEU A N 1
ATOM 916 C CA . LEU A 1 118 ? 29.279 4.751 -27.071 1.00 53.28 118 LEU A CA 1
ATOM 917 C C . LEU A 1 118 ? 30.409 4.789 -26.025 1.00 53.28 118 LEU A C 1
ATOM 919 O O . LEU A 1 118 ? 31.105 5.794 -25.899 1.00 53.28 118 LEU A O 1
ATOM 923 N N . LEU A 1 119 ? 30.630 3.694 -25.299 1.00 48.75 119 LEU A N 1
ATOM 924 C CA . LEU A 1 119 ? 31.828 3.507 -24.473 1.00 48.75 119 LEU A CA 1
ATOM 925 C C . LEU A 1 119 ? 32.628 2.288 -24.948 1.00 48.75 119 LEU A C 1
ATOM 927 O O . LEU A 1 119 ? 32.739 1.298 -24.231 1.00 48.75 119 LEU A O 1
ATOM 931 N N . PHE A 1 120 ? 33.182 2.381 -26.159 1.00 48.00 120 PHE A N 1
ATOM 932 C CA . PHE A 1 120 ? 34.349 1.616 -26.611 1.00 48.00 120 PHE A CA 1
ATOM 933 C C . PHE A 1 120 ? 35.235 2.510 -27.478 1.00 48.00 120 PHE A C 1
ATOM 935 O O . PHE A 1 120 ? 34.676 3.211 -28.353 1.00 48.00 120 PHE A O 1
#

Foldseek 3Di:
DDDDPDDCPPVVVVVVVVVPFDKDFDLVVLVVLLVCQCVLQFWKWWDFVQQPDHTATWGWPDWDDDPFIWTATDQAGQVRHGGPDRIDTSVRTRIMTTDPHHGDDNVVVVVVVVPPPPDD

Secondary structure (DSSP, 8-state):
--------HHHHHHHHHHHSS-EE-SHHHHHHHHHHHHHHTEEEEEEETTT-SS-EEEEEEEEE-SSS-EEEE-SB-TTSPBPS-SEEEGGGEEEEEEEEEEP--TTHHHHHHTT-----